Protein AF-A0A075KAS1-F1 (afdb_monomer_lite)

Sequence (64 aa):
MAGMSSSDIIIAINKDADAPIFKLDNYGIVGDVIEIIPFLIEAFSSVKINMSVFNKNNSFNVTK

pLDDT: mean 76.09, std 21.52, range [30.58, 97.38]

Radius of gyration: 14.61 Å; chains: 1; bounding box: 33×35×33 Å

Structure (mmCIF, N/CA/C/O backbone):
data_AF-A0A075KAS1-F1
#
_entry.id   AF-A0A075KAS1-F1
#
loop_
_atom_site.group_PDB
_atom_site.id
_atom_site.type_symbol
_atom_site.label_atom_id
_atom_site.label_alt_id
_atom_site.label_comp_id
_atom_site.label_asym_id
_atom_site.label_entity_id
_atom_site.label_seq_id
_atom_site.pdbx_PDB_ins_code
_atom_site.Cartn_x
_atom_site.Cartn_y
_atom_site.Cartn_z
_atom_site.occupancy
_atom_site.B_iso_or_equiv
_atom_site.auth_seq_id
_atom_site.auth_comp_id
_atom_site.auth_asym_id
_atom_site.auth_atom_id
_atom_site.pdbx_PDB_model_num
ATOM 1 N N . MET A 1 1 ? 13.934 -4.579 0.036 1.00 57.66 1 MET A N 1
ATOM 2 C CA . MET A 1 1 ? 12.981 -5.672 0.333 1.00 57.66 1 MET A CA 1
ATOM 3 C C . MET A 1 1 ? 13.161 -6.279 1.715 1.00 57.66 1 MET A C 1
ATOM 5 O O . MET A 1 1 ? 12.157 -6.656 2.301 1.00 57.66 1 MET A O 1
ATOM 9 N N . ALA A 1 2 ? 14.376 -6.347 2.270 1.00 60.06 2 ALA A N 1
ATOM 10 C CA . ALA A 1 2 ? 14.539 -6.684 3.684 1.00 60.06 2 ALA A CA 1
ATOM 11 C C . ALA A 1 2 ? 13.730 -5.692 4.550 1.00 60.06 2 ALA A C 1
ATOM 13 O O . ALA A 1 2 ? 13.933 -4.486 4.434 1.00 60.06 2 ALA A O 1
ATOM 14 N N . GLY A 1 3 ? 12.757 -6.197 5.315 1.00 73.19 3 GLY A N 1
ATOM 15 C CA . GLY A 1 3 ? 11.864 -5.417 6.186 1.00 73.19 3 GLY A CA 1
ATOM 16 C C . GLY A 1 3 ? 10.369 -5.520 5.855 1.00 73.19 3 GLY A C 1
ATOM 17 O O . GLY A 1 3 ? 9.558 -5.465 6.766 1.00 73.19 3 GLY A O 1
ATOM 18 N N . MET A 1 4 ? 10.000 -5.724 4.584 1.00 79.81 4 MET A N 1
ATOM 19 C CA . MET A 1 4 ? 8.588 -5.860 4.166 1.00 79.81 4 MET A CA 1
ATOM 20 C C . MET A 1 4 ? 8.207 -7.312 3.860 1.00 79.81 4 MET A C 1
ATOM 22 O O . MET A 1 4 ? 7.042 -7.674 3.923 1.00 79.81 4 MET A O 1
ATOM 26 N N . SER A 1 5 ? 9.196 -8.157 3.548 1.00 74.19 5 SER A N 1
ATOM 27 C CA . SER A 1 5 ? 8.982 -9.542 3.105 1.00 74.19 5 SER A CA 1
ATOM 28 C C . SER A 1 5 ? 8.416 -10.489 4.168 1.00 74.19 5 SER A C 1
ATOM 30 O O . SER A 1 5 ? 8.053 -11.604 3.823 1.00 74.19 5 SER A O 1
ATOM 32 N N . SER A 1 6 ? 8.381 -10.086 5.442 1.00 85.31 6 SER A N 1
ATOM 33 C CA . SER A 1 6 ? 7.788 -10.873 6.532 1.00 85.31 6 SER A CA 1
ATOM 34 C C . SER A 1 6 ? 6.338 -10.496 6.838 1.00 85.31 6 SER A C 1
ATOM 36 O O . SER A 1 6 ? 5.766 -11.051 7.770 1.00 85.31 6 SER A O 1
ATOM 38 N N . SER A 1 7 ? 5.764 -9.518 6.134 1.00 89.69 7 SER A N 1
ATOM 39 C CA . SER A 1 7 ? 4.360 -9.148 6.306 1.00 89.69 7 SER A CA 1
ATOM 40 C C . SER A 1 7 ? 3.449 -10.223 5.718 1.00 89.69 7 SER A C 1
ATOM 42 O O . SER A 1 7 ? 3.685 -10.675 4.600 1.00 89.69 7 SER A O 1
ATOM 44 N N . ASP A 1 8 ? 2.376 -10.572 6.432 1.00 91.69 8 ASP A N 1
ATOM 45 C CA . ASP A 1 8 ? 1.368 -11.520 5.935 1.00 91.69 8 ASP A CA 1
ATOM 46 C C . ASP A 1 8 ? 0.623 -10.977 4.706 1.00 91.69 8 ASP A C 1
ATOM 48 O O . ASP A 1 8 ? 0.251 -11.728 3.805 1.00 91.69 8 ASP A O 1
ATOM 52 N N . ILE A 1 9 ? 0.390 -9.658 4.686 1.00 91.50 9 ILE A N 1
ATOM 53 C CA . ILE A 1 9 ? -0.296 -8.951 3.606 1.00 91.50 9 ILE A CA 1
ATOM 54 C C . ILE A 1 9 ? 0.460 -7.661 3.279 1.00 91.50 9 ILE A C 1
ATOM 56 O O . ILE A 1 9 ? 0.747 -6.842 4.153 1.00 91.50 9 ILE A O 1
ATOM 60 N N . ILE A 1 10 ? 0.734 -7.470 1.995 1.00 92.12 10 ILE A N 1
ATOM 61 C CA . ILE A 1 10 ? 1.358 -6.301 1.388 1.00 92.12 10 ILE A CA 1
ATOM 62 C C . ILE A 1 10 ? 0.370 -5.740 0.363 1.00 92.12 10 ILE A C 1
ATOM 64 O O . ILE A 1 10 ? -0.021 -6.433 -0.577 1.00 92.12 10 ILE A O 1
ATOM 68 N N . ILE A 1 11 ? -0.025 -4.479 0.549 1.00 92.88 11 ILE A N 1
ATOM 69 C CA . ILE A 1 11 ? -0.858 -3.731 -0.400 1.00 92.88 11 ILE A CA 1
ATOM 70 C C . ILE A 1 11 ? 0.002 -2.617 -0.995 1.00 92.88 11 ILE A C 1
ATOM 72 O O . ILE A 1 11 ? 0.490 -1.758 -0.257 1.00 92.88 11 ILE A O 1
ATOM 76 N N . ALA A 1 12 ? 0.204 -2.630 -2.310 1.00 94.62 12 ALA A N 1
ATOM 77 C CA . ALA A 1 12 ? 0.985 -1.628 -3.022 1.00 94.62 12 ALA A CA 1
ATOM 78 C C . ALA A 1 12 ? 0.072 -0.612 -3.722 1.00 94.62 12 ALA A C 1
ATOM 80 O O . ALA A 1 12 ? -0.865 -0.986 -4.419 1.00 94.62 12 ALA A O 1
ATOM 81 N N . ILE A 1 13 ? 0.368 0.682 -3.566 1.00 96.06 13 ILE A N 1
ATOM 82 C CA . ILE A 1 13 ? -0.289 1.772 -4.300 1.00 96.06 13 ILE A CA 1
ATOM 83 C C . ILE A 1 13 ? 0.802 2.571 -5.011 1.00 96.06 13 ILE A C 1
ATOM 85 O O . ILE A 1 13 ? 1.696 3.108 -4.353 1.00 96.06 13 ILE A O 1
ATOM 89 N N . ASN A 1 14 ? 0.764 2.632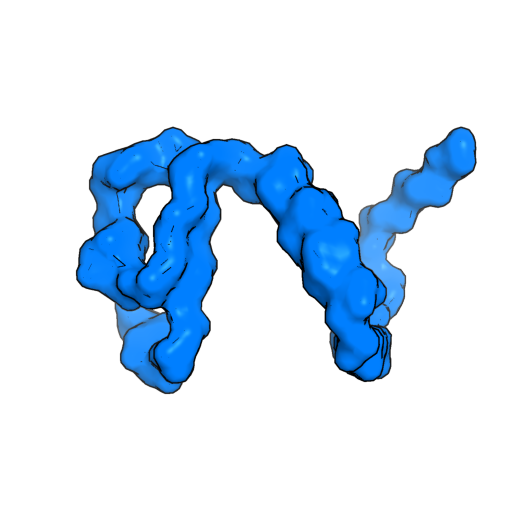 -6.341 1.00 96.56 14 ASN A N 1
ATOM 90 C CA . ASN A 1 14 ? 1.764 3.352 -7.131 1.00 96.56 14 ASN A CA 1
ATOM 91 C C . ASN A 1 14 ? 1.152 3.910 -8.421 1.00 96.56 14 ASN A C 1
ATOM 93 O O . ASN A 1 14 ? 0.296 3.274 -9.015 1.00 96.56 14 ASN A O 1
ATOM 97 N N . LYS A 1 15 ? 1.602 5.074 -8.892 1.00 96.94 15 LYS A N 1
ATOM 98 C CA . LYS A 1 15 ? 1.170 5.627 -10.187 1.00 96.94 15 LYS A CA 1
ATOM 99 C C . LYS A 1 15 ? 1.768 4.874 -11.376 1.00 96.94 15 LYS A C 1
ATOM 101 O O . LYS A 1 15 ? 1.166 4.853 -12.443 1.00 96.94 15 LYS A O 1
ATOM 106 N N . ASP A 1 16 ? 2.957 4.309 -11.198 1.00 97.38 16 ASP A N 1
ATOM 107 C CA . ASP A 1 16 ? 3.670 3.551 -12.221 1.00 97.38 16 ASP A CA 1
ATOM 108 C C . ASP A 1 16 ? 3.242 2.082 -12.185 1.00 97.38 16 ASP A C 1
ATOM 110 O O . ASP A 1 16 ? 3.537 1.382 -11.218 1.00 97.38 16 ASP A O 1
ATOM 114 N N . ALA A 1 17 ? 2.563 1.626 -13.242 1.00 95.62 17 ALA A N 1
ATOM 115 C CA . ALA A 1 17 ? 2.093 0.250 -13.396 1.00 95.62 17 ALA A CA 1
ATOM 116 C C . ALA A 1 17 ? 3.234 -0.777 -13.521 1.00 95.62 17 ALA A C 1
ATOM 118 O O . ALA A 1 17 ? 3.031 -1.947 -13.2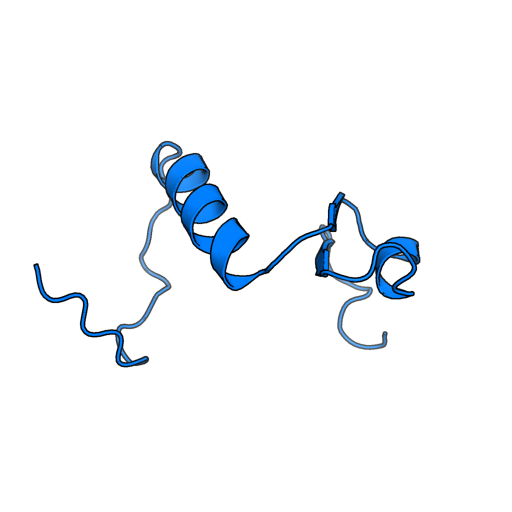05 1.00 95.62 17 ALA A O 1
ATOM 119 N N . ASP A 1 18 ? 4.429 -0.347 -13.933 1.00 96.25 18 ASP A N 1
ATOM 120 C CA . ASP A 1 18 ? 5.594 -1.216 -14.124 1.00 96.25 18 ASP A CA 1
ATOM 121 C C . ASP A 1 18 ? 6.506 -1.255 -12.882 1.00 96.25 18 ASP A C 1
ATOM 123 O O . ASP A 1 18 ? 7.591 -1.854 -12.895 1.00 96.25 18 ASP A O 1
ATOM 127 N N . ALA A 1 19 ? 6.069 -0.642 -11.776 1.00 95.56 19 ALA A N 1
ATOM 128 C CA . ALA A 1 19 ? 6.853 -0.534 -10.558 1.00 95.56 19 ALA A CA 1
ATOM 129 C C . ALA A 1 19 ? 7.253 -1.923 -10.004 1.00 95.56 19 ALA A C 1
ATOM 131 O O . ALA A 1 19 ? 6.395 -2.783 -9.785 1.00 95.56 19 ALA A O 1
ATOM 132 N N . PRO A 1 20 ? 8.537 -2.152 -9.647 1.00 92.69 20 PRO A N 1
ATOM 133 C CA . PRO A 1 20 ? 9.012 -3.454 -9.161 1.00 92.69 20 PRO A CA 1
ATOM 134 C C . PRO A 1 20 ? 8.323 -3.988 -7.897 1.00 92.69 20 PRO A C 1
ATOM 136 O O . PRO A 1 20 ? 8.435 -5.179 -7.610 1.00 92.69 20 PRO A O 1
ATOM 139 N N . ILE A 1 21 ? 7.641 -3.128 -7.131 1.00 90.50 21 ILE A N 1
ATOM 140 C CA . ILE A 1 21 ? 6.907 -3.519 -5.921 1.00 90.50 21 ILE A CA 1
ATOM 141 C C . ILE A 1 21 ? 5.738 -4.463 -6.235 1.00 90.50 21 ILE A C 1
ATOM 143 O O . ILE A 1 21 ? 5.460 -5.343 -5.425 1.00 90.50 21 ILE A O 1
ATOM 147 N N . PHE A 1 22 ? 5.152 -4.361 -7.435 1.00 92.62 22 PHE A N 1
ATOM 148 C CA . PHE A 1 22 ? 4.043 -5.209 -7.892 1.00 92.62 22 PHE A CA 1
ATOM 149 C C . PHE A 1 22 ? 4.436 -6.668 -8.170 1.00 92.62 22 PHE A C 1
ATOM 151 O O . PHE A 1 22 ? 3.628 -7.494 -8.577 1.00 92.62 22 PHE A O 1
ATOM 158 N N . LYS A 1 23 ? 5.716 -7.012 -8.001 1.00 90.88 23 LYS A N 1
ATOM 159 C CA . LYS A 1 23 ? 6.186 -8.401 -8.096 1.00 90.88 23 LYS A CA 1
ATOM 160 C C . LYS A 1 23 ? 6.045 -9.154 -6.771 1.00 90.88 23 LYS A C 1
ATOM 162 O O . LYS A 1 23 ? 6.386 -10.332 -6.710 1.00 90.88 23 LYS A O 1
ATOM 167 N N . LEU A 1 24 ? 5.685 -8.452 -5.700 1.00 87.88 24 LEU A N 1
ATOM 168 C CA . LEU A 1 24 ? 5.905 -8.876 -4.315 1.00 87.88 24 LEU A CA 1
ATOM 169 C C . LEU A 1 24 ? 4.711 -8.595 -3.409 1.00 87.88 24 LEU A C 1
ATOM 171 O O . LEU A 1 24 ? 4.723 -8.999 -2.250 1.00 87.88 24 LEU A O 1
ATOM 175 N N . ASP A 1 25 ? 3.738 -7.845 -3.901 1.00 88.50 25 ASP A N 1
ATOM 176 C CA . ASP A 1 25 ? 2.522 -7.495 -3.200 1.00 88.50 25 ASP A CA 1
ATOM 177 C C . ASP A 1 25 ? 1.481 -8.611 -3.301 1.00 88.50 25 ASP A C 1
ATOM 179 O O . ASP A 1 25 ? 1.491 -9.457 -4.194 1.00 88.50 25 ASP A O 1
ATOM 183 N N . ASN A 1 26 ? 0.556 -8.613 -2.349 1.00 93.19 26 ASN A N 1
ATOM 184 C CA . ASN A 1 26 ? -0.633 -9.451 -2.421 1.00 93.19 26 ASN A CA 1
ATOM 185 C C . ASN A 1 26 ? -1.726 -8.757 -3.241 1.00 93.19 26 ASN A C 1
ATOM 187 O O . ASN A 1 26 ? -2.506 -9.424 -3.915 1.00 93.19 26 ASN A O 1
ATOM 191 N N . TYR A 1 27 ? -1.778 -7.424 -3.162 1.00 93.50 27 TYR A N 1
ATOM 192 C CA . TYR A 1 27 ? -2.747 -6.587 -3.858 1.00 93.50 27 TYR A CA 1
ATOM 193 C C . TYR A 1 27 ? -2.089 -5.289 -4.325 1.00 93.50 27 TYR A C 1
ATOM 195 O O . TYR A 1 27 ? -1.481 -4.586 -3.516 1.00 93.50 27 TYR A O 1
ATOM 203 N N . GLY A 1 28 ? -2.290 -4.943 -5.596 1.00 94.19 28 GLY A N 1
ATOM 204 C CA . GLY A 1 28 ? -1.720 -3.751 -6.218 1.00 94.19 28 GLY A CA 1
ATOM 205 C C . GLY A 1 28 ? -2.796 -2.816 -6.756 1.00 94.19 28 GLY A C 1
ATOM 206 O O . GLY A 1 28 ? -3.752 -3.258 -7.393 1.00 94.19 28 GLY A O 1
ATOM 207 N N . ILE A 1 29 ? -2.640 -1.516 -6.513 1.00 96.44 29 ILE A N 1
ATOM 208 C CA . ILE A 1 29 ? -3.494 -0.457 -7.051 1.00 96.44 29 ILE A CA 1
ATOM 209 C C . ILE A 1 29 ? -2.617 0.512 -7.841 1.00 96.44 29 ILE A C 1
ATOM 211 O O . ILE A 1 29 ? -1.681 1.104 -7.296 1.00 96.44 29 ILE A O 1
ATOM 215 N N . VAL A 1 30 ? -2.942 0.696 -9.122 1.00 97.19 30 VAL A N 1
ATOM 216 C CA . VAL A 1 30 ? -2.286 1.701 -9.961 1.00 97.19 30 VAL A CA 1
ATOM 217 C C . VAL A 1 30 ? -3.053 3.019 -9.865 1.00 97.19 30 VAL A C 1
ATOM 219 O O . VAL A 1 30 ? -4.2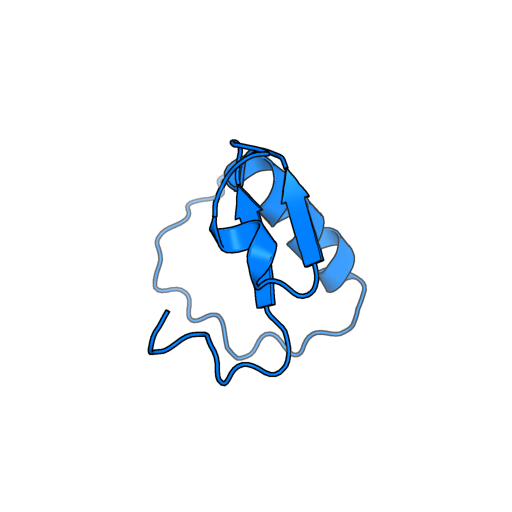00 3.097 -10.299 1.00 97.19 30 VAL A O 1
ATOM 222 N N . GLY A 1 31 ? -2.440 4.053 -9.291 1.00 95.62 31 GLY A N 1
ATOM 223 C CA . GLY A 1 31 ? -3.047 5.379 -9.160 1.00 95.62 31 GLY A CA 1
ATOM 224 C C . GLY A 1 31 ? -2.373 6.281 -8.125 1.00 95.62 31 GLY A C 1
ATOM 225 O O . GLY A 1 31 ? -1.338 5.941 -7.547 1.00 95.62 31 GLY A O 1
ATOM 226 N N . ASP A 1 32 ? -2.946 7.469 -7.913 1.00 94.19 32 ASP A N 1
ATOM 227 C CA . ASP A 1 32 ? -2.432 8.435 -6.940 1.00 94.19 32 ASP A CA 1
ATOM 228 C C . ASP A 1 32 ? -2.800 8.027 -5.509 1.00 94.19 32 ASP A C 1
ATOM 230 O O . ASP A 1 32 ? -3.969 7.888 -5.154 1.00 94.19 32 ASP A O 1
ATOM 234 N N . VAL A 1 33 ? -1.783 7.881 -4.660 1.00 92.25 33 VAL A N 1
ATOM 235 C CA . VAL A 1 33 ? -1.955 7.556 -3.242 1.00 92.25 33 VAL A CA 1
ATOM 236 C C . VAL A 1 33 ? -2.814 8.587 -2.499 1.00 92.25 33 VAL A C 1
ATOM 238 O O . VAL A 1 33 ? -3.569 8.211 -1.607 1.00 92.25 33 VAL A O 1
ATOM 241 N N . ILE A 1 34 ? -2.748 9.868 -2.869 1.00 94.12 34 ILE A N 1
ATOM 242 C CA . ILE A 1 34 ? -3.510 10.945 -2.221 1.00 94.12 34 ILE A CA 1
ATOM 243 C C . ILE A 1 34 ? -5.004 10.795 -2.512 1.00 94.12 34 ILE A C 1
ATOM 245 O O . ILE A 1 34 ? -5.825 11.053 -1.635 1.00 94.12 34 ILE A O 1
ATOM 249 N N . GLU A 1 35 ? -5.355 10.348 -3.715 1.00 91.38 35 GLU A N 1
ATOM 250 C CA . GLU A 1 35 ? -6.744 10.111 -4.110 1.00 91.38 35 GLU A CA 1
ATOM 251 C C . GLU A 1 35 ? -7.268 8.799 -3.524 1.00 91.38 35 GLU A C 1
ATOM 253 O O . GLU A 1 35 ? -8.388 8.746 -3.026 1.00 91.38 35 GLU A O 1
ATOM 258 N N . ILE A 1 36 ? -6.448 7.744 -3.532 1.00 91.69 36 ILE A N 1
ATOM 259 C CA . ILE A 1 36 ? -6.858 6.390 -3.137 1.00 91.69 36 ILE A CA 1
ATOM 260 C C . ILE A 1 36 ? -7.035 6.250 -1.618 1.00 91.69 36 ILE A C 1
ATOM 262 O O . ILE A 1 36 ? -7.959 5.570 -1.169 1.00 91.69 36 ILE A O 1
ATOM 266 N N . ILE A 1 37 ? -6.175 6.875 -0.806 1.00 91.25 37 ILE A N 1
ATOM 267 C CA . ILE A 1 37 ? -6.201 6.707 0.657 1.00 91.25 37 ILE A CA 1
ATOM 268 C C . ILE A 1 37 ? -7.551 7.109 1.287 1.00 91.25 37 ILE A C 1
ATOM 270 O O . ILE A 1 37 ? -8.072 6.312 2.070 1.00 91.25 37 ILE A O 1
ATOM 274 N N . PRO A 1 38 ? -8.165 8.264 0.958 1.00 88.31 38 PRO A N 1
ATOM 275 C CA . PRO A 1 38 ? -9.493 8.622 1.457 1.00 88.31 38 PRO A CA 1
ATOM 276 C C . PRO A 1 38 ? -10.575 7.581 1.142 1.00 88.31 38 PRO A C 1
ATOM 278 O O . PRO A 1 38 ? -11.331 7.215 2.042 1.00 88.31 38 PRO A O 1
ATOM 281 N N . PHE A 1 39 ? -10.613 7.048 -0.086 1.00 87.88 39 PHE A N 1
ATOM 282 C CA . PHE A 1 39 ? -11.586 6.019 -0.475 1.00 87.88 39 PHE A CA 1
ATOM 283 C C . PHE A 1 39 ? -11.394 4.717 0.305 1.00 87.88 39 PHE A C 1
ATOM 285 O O . PHE A 1 39 ? -12.373 4.103 0.730 1.00 87.88 39 PHE A O 1
ATOM 292 N N . LEU A 1 40 ? -10.142 4.303 0.534 1.00 88.62 40 LEU A N 1
ATOM 293 C CA . LEU A 1 40 ? -9.848 3.132 1.362 1.00 88.62 40 LEU A CA 1
ATOM 294 C C . LEU A 1 40 ? -10.308 3.349 2.806 1.00 88.62 40 LEU A C 1
ATOM 296 O O . LEU A 1 40 ? -10.941 2.469 3.385 1.00 88.62 40 LEU A O 1
ATOM 300 N N . ILE A 1 41 ? -10.039 4.523 3.382 1.00 87.06 41 ILE A N 1
ATOM 301 C CA . ILE A 1 41 ? -10.484 4.864 4.739 1.00 87.06 41 ILE A CA 1
ATOM 302 C C . ILE A 1 41 ? -12.013 4.836 4.832 1.00 87.06 41 ILE A C 1
ATOM 304 O O . ILE A 1 41 ? -12.537 4.262 5.781 1.00 87.06 41 ILE A O 1
ATOM 308 N N . GLU A 1 42 ? -12.735 5.407 3.869 1.00 84.94 42 GLU A N 1
ATOM 309 C CA . GLU A 1 42 ? -14.203 5.404 3.850 1.00 84.94 42 GLU A CA 1
ATOM 310 C C . GLU A 1 42 ? -14.775 3.982 3.742 1.00 84.94 42 GLU A C 1
ATOM 312 O O . GLU A 1 42 ? -15.622 3.582 4.550 1.00 84.94 42 GLU A O 1
ATOM 317 N N . ALA A 1 43 ? -14.256 3.188 2.800 1.00 84.50 43 ALA A N 1
ATOM 318 C CA . ALA A 1 43 ? -14.656 1.798 2.604 1.00 84.50 43 ALA A CA 1
ATOM 319 C C . ALA A 1 43 ? -14.442 0.963 3.877 1.00 84.50 43 ALA A C 1
ATOM 321 O O . ALA A 1 43 ? -15.308 0.177 4.269 1.00 84.50 43 ALA A O 1
ATOM 322 N N . PHE A 1 44 ? -13.318 1.176 4.566 1.00 81.00 44 PHE A N 1
ATOM 323 C CA . PHE A 1 44 ? -13.000 0.483 5.810 1.00 81.00 44 PHE A CA 1
ATOM 324 C C . PHE A 1 44 ? -13.651 1.095 7.050 1.00 81.00 44 PHE A C 1
ATOM 326 O O . PHE A 1 44 ? -13.804 0.388 8.034 1.00 81.00 44 PHE A O 1
ATOM 333 N N . SER A 1 45 ? -14.090 2.354 7.033 1.00 72.38 45 SER A N 1
ATOM 334 C CA . SER A 1 45 ? -14.795 2.982 8.160 1.00 72.38 45 SER A CA 1
ATOM 335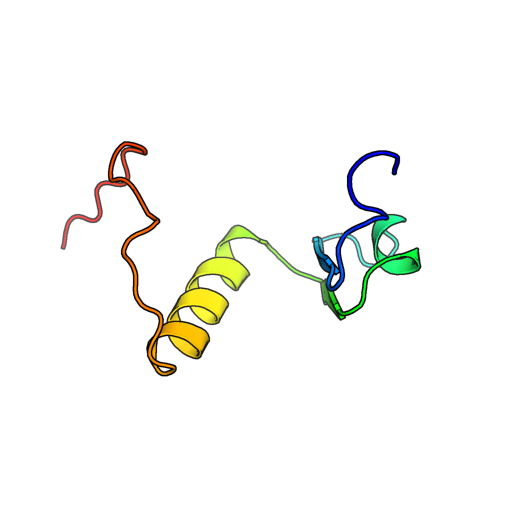 C C . SER A 1 45 ? -16.199 2.411 8.362 1.00 72.38 45 SER A C 1
ATOM 337 O O . SER A 1 45 ? -16.733 2.4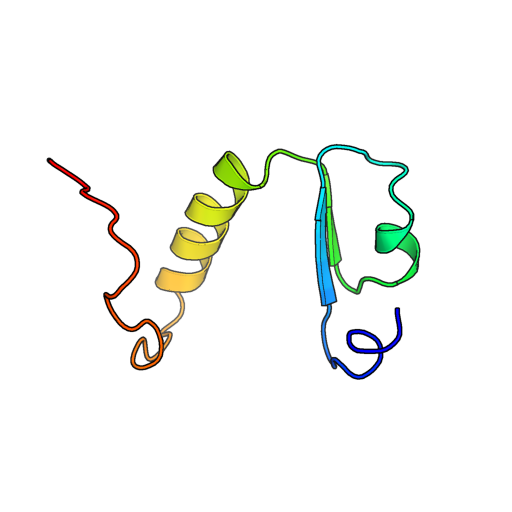66 9.470 1.00 72.38 45 SER A O 1
ATOM 339 N N . SER A 1 46 ? -16.805 1.861 7.308 1.00 59.72 46 SER A N 1
ATOM 340 C CA . SER A 1 46 ? -18.079 1.131 7.390 1.00 59.72 46 SER A CA 1
ATOM 341 C C . SER A 1 46 ? -17.914 -0.257 8.027 1.00 59.72 46 SER A C 1
ATOM 343 O O . SER A 1 46 ? -18.883 -0.875 8.471 1.00 59.72 46 SER A O 1
ATOM 345 N N . VAL A 1 47 ? -16.670 -0.731 8.119 1.00 61.94 47 VAL A N 1
ATOM 346 C CA . VAL A 1 47 ? -16.256 -1.898 8.894 1.00 61.94 47 VAL A CA 1
ATOM 347 C C . VAL A 1 47 ? -15.827 -1.377 10.271 1.00 61.94 47 VAL A C 1
ATOM 349 O O . VAL A 1 47 ? -15.054 -0.433 10.366 1.00 61.94 47 VAL A O 1
ATOM 352 N N . LYS A 1 48 ? -16.341 -1.921 11.381 1.00 51.50 48 LYS A N 1
ATOM 353 C CA . LYS A 1 48 ? -15.961 -1.457 12.734 1.00 51.50 48 LYS A CA 1
ATOM 354 C C . LYS A 1 48 ? -14.452 -1.630 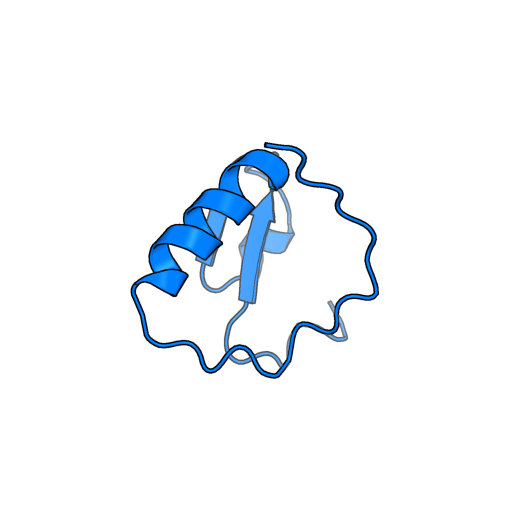12.976 1.00 51.50 48 LYS A C 1
ATOM 356 O O . LYS A 1 48 ? -14.021 -2.680 13.446 1.00 51.50 48 LYS A O 1
ATOM 361 N N . ILE A 1 49 ? -13.659 -0.593 12.719 1.00 54.00 49 ILE A N 1
ATOM 362 C CA . ILE A 1 49 ? -12.256 -0.510 13.124 1.00 54.00 49 ILE A CA 1
ATOM 363 C C . ILE A 1 49 ? -12.207 0.199 14.480 1.00 54.00 49 ILE A C 1
ATOM 365 O O . ILE A 1 49 ? -12.599 1.358 14.607 1.00 54.00 49 ILE A O 1
ATOM 369 N N . ASN A 1 50 ? -11.728 -0.495 15.517 1.00 46.22 50 ASN A N 1
ATOM 370 C CA . ASN A 1 50 ? -11.397 0.128 16.801 1.00 46.22 50 ASN A CA 1
ATOM 371 C C . ASN A 1 50 ? -10.217 1.096 16.591 1.00 46.22 50 ASN A C 1
ATOM 373 O O . ASN A 1 50 ? -9.058 0.695 16.557 1.00 46.22 50 ASN A O 1
ATOM 377 N N . MET A 1 51 ? -10.529 2.381 16.426 1.00 51.84 51 MET A N 1
ATOM 378 C CA . MET A 1 51 ? -9.617 3.454 16.004 1.00 51.84 51 MET A CA 1
ATOM 379 C C . MET A 1 51 ? -8.656 3.953 17.110 1.00 51.84 51 MET A C 1
ATOM 381 O O . MET A 1 51 ? -8.257 5.114 17.110 1.00 51.84 51 MET A O 1
ATOM 385 N N . SER A 1 52 ? -8.255 3.121 18.078 1.00 45.22 52 SER A N 1
ATOM 386 C CA . SER A 1 52 ? -7.408 3.557 19.208 1.00 45.22 52 SER A CA 1
ATOM 387 C C . SER A 1 52 ? -5.927 3.781 18.856 1.00 45.22 52 SER A C 1
ATOM 389 O O . SER A 1 52 ? -5.139 4.091 19.745 1.00 45.22 52 SER A O 1
ATOM 391 N N . VAL A 1 53 ? -5.527 3.617 17.588 1.00 52.06 53 VAL A N 1
ATOM 392 C CA . VAL A 1 53 ? -4.109 3.597 17.167 1.00 52.06 53 VAL A CA 1
ATOM 393 C C . VAL A 1 53 ? -3.679 4.858 16.394 1.00 52.06 53 VAL A C 1
ATOM 395 O O . VAL A 1 53 ? -2.487 5.147 16.317 1.00 52.06 53 VAL A O 1
ATOM 398 N N . PHE A 1 54 ? -4.606 5.683 15.893 1.00 49.62 54 PHE A N 1
ATOM 399 C CA . PHE A 1 54 ? -4.248 6.947 15.229 1.00 49.62 54 PHE A CA 1
ATOM 400 C C . PHE A 1 54 ? -4.133 8.098 16.241 1.00 49.62 54 PHE A C 1
ATOM 402 O O . PHE A 1 54 ? -5.091 8.808 16.543 1.00 49.62 54 PHE A O 1
ATOM 409 N N . ASN A 1 55 ? -2.930 8.271 16.792 1.00 40.34 55 ASN A N 1
ATOM 410 C CA . ASN A 1 55 ? -2.563 9.411 17.633 1.00 40.34 55 ASN A CA 1
ATOM 411 C C . ASN A 1 55 ? -2.487 10.708 16.791 1.00 40.34 55 ASN A C 1
ATOM 413 O O . ASN A 1 55 ? -1.825 10.752 15.756 1.00 40.34 55 ASN A O 1
ATOM 417 N N . LYS A 1 56 ? -3.159 11.763 17.271 1.00 48.81 56 LYS A N 1
ATOM 418 C CA . LYS A 1 56 ? -3.452 13.077 16.657 1.00 48.81 56 LYS A CA 1
ATOM 419 C C . LYS A 1 56 ? -2.243 13.990 16.360 1.00 48.81 56 LYS A C 1
ATOM 421 O O . LYS A 1 56 ? -2.428 15.190 16.180 1.00 48.81 56 LYS A O 1
ATOM 426 N N . ASN A 1 57 ? -1.019 13.475 16.286 1.00 42.56 57 ASN A N 1
ATOM 427 C CA . ASN A 1 57 ? 0.176 14.325 16.196 1.00 42.56 57 ASN A CA 1
ATOM 428 C C . ASN A 1 57 ? 0.665 14.609 14.768 1.00 42.56 57 ASN A C 1
ATOM 430 O O . ASN A 1 57 ? 1.764 15.133 14.609 1.00 42.56 57 ASN A O 1
ATOM 434 N N . ASN A 1 58 ? -0.129 14.318 13.735 1.00 43.28 58 ASN A N 1
ATOM 435 C CA . ASN A 1 58 ? 0.150 14.815 12.390 1.00 43.28 58 ASN A CA 1
ATOM 436 C C . ASN A 1 58 ? -0.915 15.846 12.011 1.00 43.28 58 ASN A C 1
ATOM 438 O O . ASN A 1 58 ? -2.066 15.497 11.751 1.00 43.28 58 ASN A O 1
ATOM 442 N N . SER A 1 59 ? -0.525 17.120 12.064 1.00 41.28 59 SER A N 1
ATOM 443 C CA . SER A 1 59 ? -1.355 18.291 11.790 1.00 41.28 59 SER A CA 1
ATOM 444 C C . SER A 1 59 ? -2.050 18.189 10.433 1.00 41.28 59 SER A C 1
ATOM 446 O O . SER A 1 59 ? -1.469 18.516 9.402 1.00 41.28 59 SER A O 1
ATOM 448 N N . PHE A 1 60 ? -3.314 17.780 10.441 1.00 40.31 60 PHE A N 1
ATOM 449 C CA . PHE A 1 60 ? -4.212 17.916 9.304 1.00 40.31 60 PHE A CA 1
ATOM 450 C C . PHE A 1 60 ? -5.386 18.789 9.751 1.00 40.31 60 PHE A C 1
ATOM 452 O O . PHE A 1 60 ? -6.287 18.340 10.459 1.00 40.31 60 PHE A O 1
ATOM 459 N N . ASN A 1 61 ? -5.330 20.076 9.404 1.00 33.78 61 ASN A N 1
ATOM 460 C CA . ASN A 1 61 ? -6.454 20.987 9.587 1.00 33.78 61 ASN A CA 1
ATOM 461 C C . ASN A 1 61 ? -7.482 20.691 8.495 1.00 33.78 61 ASN A C 1
ATOM 463 O O . ASN A 1 61 ? -7.332 21.150 7.366 1.00 33.78 61 ASN A O 1
ATOM 467 N N . VAL A 1 62 ? -8.526 19.936 8.835 1.00 35.94 62 VAL A N 1
ATOM 468 C CA . VAL A 1 62 ? -9.757 19.925 8.039 1.00 35.94 62 VAL A CA 1
ATOM 469 C C . VAL A 1 62 ? -10.642 21.034 8.588 1.00 35.94 62 VAL A C 1
ATOM 471 O O . VAL A 1 62 ? -11.340 20.853 9.586 1.00 35.94 62 VAL A O 1
ATOM 474 N N . THR A 1 63 ? -10.563 22.213 7.978 1.00 30.58 63 THR A N 1
ATOM 475 C CA . THR A 1 63 ? -11.568 23.254 8.196 1.00 30.58 63 THR A CA 1
ATOM 476 C C . THR A 1 63 ? -12.783 22.919 7.336 1.00 30.58 63 THR A C 1
ATOM 478 O O . THR A 1 63 ? -12.627 22.487 6.195 1.00 30.58 63 THR A O 1
ATOM 481 N N . LYS A 1 64 ? -13.963 23.062 7.943 1.00 40.81 64 LYS A N 1
ATOM 482 C CA . LYS A 1 64 ? -15.288 22.824 7.361 1.00 40.81 64 LYS A CA 1
ATOM 483 C C . LYS A 1 64 ? -15.498 23.526 6.019 1.00 40.81 64 LYS A C 1
ATOM 485 O O . LYS A 1 64 ? -14.994 24.663 5.882 1.00 40.81 64 LYS A O 1
#

Secondary structure (DSSP, 8-state):
-TTTTT-S--EEEES-TT-GGGGT-SEEEES-HHHHHHHHHHHHHTS----TT--S-S------

Foldseek 3Di:
DVPCQPDPAFEEEECDPPDPVVVRGPYYHHDDPVVVVVVVCVVCVVPDDPPPPDDPPPDDDPDD